Protein AF-A0A9R0Z4H9-F1 (afdb_monomer)

Secondary structure (DSSP, 8-state):
--HHHHHHHHHHHHHHHHHHHHHHHHHTTHHHH-------S--HHHHHHHHHHHHHHHHHHHHHHHHHHHHHHHHHHHHHHHHHHHHHGGGS-------------------------------PPPHHHHHHHHH--

Mean predicted aligned error: 20.42 Å

Structure (mmCIF, N/CA/C/O backbone):
data_AF-A0A9R0Z4H9-F1
#
_entry.id   AF-A0A9R0Z4H9-F1
#
loop_
_atom_site.group_PDB
_atom_site.id
_atom_site.type_symbol
_atom_site.label_atom_id
_atom_site.label_alt_id
_atom_site.label_comp_id
_atom_site.label_asym_id
_atom_site.label_entity_id
_atom_site.label_seq_id
_atom_site.pdbx_PDB_ins_code
_atom_site.Cartn_x
_atom_site.Cartn_y
_atom_site.Cartn_z
_atom_site.occupancy
_atom_site.B_iso_or_equiv
_atom_site.auth_seq_id
_atom_site.auth_comp_id
_atom_site.auth_asym_id
_atom_site.auth_atom_id
_atom_site.pdbx_PDB_model_num
ATOM 1 N N . MET A 1 1 ? -20.653 -23.296 11.056 1.00 64.44 1 MET A N 1
ATOM 2 C CA . MET A 1 1 ? -19.900 -22.713 12.180 1.00 64.44 1 MET A CA 1
ATOM 3 C C . MET A 1 1 ? -19.755 -23.822 13.191 1.00 64.44 1 MET A C 1
ATOM 5 O O . MET A 1 1 ? -20.727 -24.539 13.398 1.00 64.44 1 MET A O 1
ATOM 9 N N . ASP A 1 2 ? -18.557 -24.022 13.721 1.00 94.19 2 ASP A N 1
ATOM 10 C CA . ASP A 1 2 ? -18.289 -25.142 14.624 1.00 94.19 2 ASP A CA 1
ATOM 11 C C . ASP A 1 2 ? -18.544 -24.701 16.070 1.00 94.19 2 ASP A C 1
ATOM 13 O O . ASP A 1 2 ? -18.270 -23.550 16.419 1.00 94.19 2 ASP A O 1
ATOM 17 N N . LEU A 1 3 ? -19.032 -25.599 16.929 1.00 93.50 3 LEU A N 1
ATOM 18 C CA . LEU A 1 3 ? -19.397 -25.285 18.321 1.00 93.50 3 LEU A CA 1
ATOM 19 C C . LEU A 1 3 ? -18.235 -24.642 19.107 1.00 93.50 3 LEU A C 1
ATOM 21 O O . LEU A 1 3 ? -18.426 -23.740 19.921 1.00 93.50 3 LEU A O 1
ATOM 25 N N . ASP A 1 4 ? -17.006 -25.063 18.814 1.00 93.06 4 ASP A N 1
ATOM 26 C CA . ASP A 1 4 ? -15.790 -24.516 19.419 1.00 93.06 4 ASP A CA 1
ATOM 27 C C . ASP A 1 4 ? -15.557 -23.052 19.032 1.00 93.06 4 ASP A C 1
ATOM 29 O O . ASP A 1 4 ? -15.113 -22.240 19.848 1.00 93.06 4 ASP A O 1
ATOM 33 N N . THR A 1 5 ? -15.896 -22.686 17.792 1.00 95.19 5 THR A N 1
ATOM 34 C CA . THR A 1 5 ? -15.794 -21.300 17.319 1.00 95.19 5 THR A CA 1
ATOM 35 C C . THR A 1 5 ? -16.817 -20.403 18.008 1.00 95.19 5 THR A C 1
ATOM 37 O O . THR A 1 5 ? -16.483 -19.280 18.386 1.00 95.19 5 THR A O 1
ATOM 40 N N . GLU A 1 6 ? -18.021 -20.918 18.258 1.00 94.94 6 GLU A N 1
ATOM 41 C CA . GLU A 1 6 ? -19.095 -20.220 18.971 1.00 94.94 6 GLU A CA 1
ATOM 42 C C . GLU A 1 6 ? -18.761 -20.040 20.453 1.00 94.94 6 GLU A C 1
ATOM 44 O O . GLU A 1 6 ? -18.870 -18.931 20.974 1.00 94.94 6 GLU A O 1
ATOM 49 N N . ASN A 1 7 ? -18.257 -21.084 21.114 1.00 95.56 7 ASN A N 1
ATOM 50 C CA . ASN A 1 7 ? -17.825 -21.011 22.511 1.00 95.56 7 ASN A CA 1
ATOM 51 C C . ASN A 1 7 ? -16.660 -20.032 22.702 1.00 95.56 7 ASN A C 1
ATOM 53 O O . ASN A 1 7 ? -16.633 -19.262 23.670 1.00 95.56 7 ASN A O 1
ATOM 57 N N . ARG A 1 8 ? -15.710 -20.004 21.760 1.00 95.31 8 ARG A N 1
ATOM 58 C CA . ARG A 1 8 ? -14.618 -19.023 21.764 1.00 95.31 8 ARG A CA 1
ATOM 59 C C . ARG A 1 8 ? -15.143 -17.598 21.596 1.00 95.31 8 ARG A C 1
ATOM 61 O O . ARG A 1 8 ? -14.677 -16.700 22.297 1.00 95.31 8 ARG A O 1
ATOM 68 N N . LEU A 1 9 ? -16.120 -17.394 20.709 1.00 96.19 9 LEU A N 1
ATOM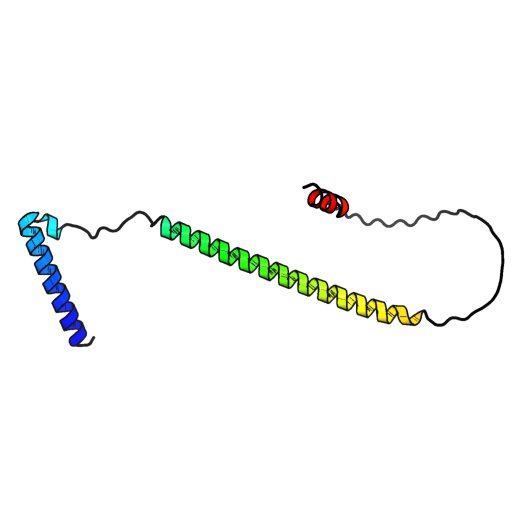 69 C CA . LEU A 1 9 ? -16.771 -16.096 20.528 1.00 96.19 9 LEU A CA 1
ATOM 70 C C . LEU A 1 9 ? -17.517 -15.664 21.795 1.00 96.19 9 LEU A C 1
ATOM 72 O O . LEU A 1 9 ? -17.352 -14.537 22.251 1.00 96.19 9 LEU A O 1
ATOM 76 N N . ALA A 1 10 ? -18.292 -16.571 22.392 1.00 95.69 10 ALA A N 1
ATOM 77 C CA . ALA A 1 10 ? -19.035 -16.320 23.621 1.00 95.69 10 ALA A CA 1
ATOM 78 C C . ALA A 1 10 ? -18.098 -15.923 24.771 1.00 95.69 10 ALA A C 1
ATOM 80 O O . ALA A 1 10 ? -18.384 -14.987 25.516 1.00 95.69 10 ALA A O 1
ATOM 81 N N . SER A 1 11 ? -16.942 -16.583 24.871 1.00 96.38 11 SER A N 1
ATOM 82 C CA . SER A 1 11 ? -15.919 -16.279 25.876 1.00 96.38 11 SER A CA 1
ATOM 83 C C . SER A 1 11 ? -15.342 -14.871 25.695 1.00 96.38 11 SER A C 1
ATOM 85 O O . SER A 1 11 ? -15.271 -14.113 26.660 1.00 96.38 11 SER A O 1
ATOM 87 N N . LEU A 1 12 ? -15.007 -14.493 24.455 1.00 96.31 12 LEU A N 1
ATOM 88 C CA . LEU A 1 12 ? -14.532 -13.146 24.114 1.00 96.31 12 LEU A CA 1
ATOM 89 C C . LEU A 1 12 ? -15.571 -12.063 24.440 1.00 96.31 12 LEU A C 1
ATOM 91 O O . LEU A 1 12 ? -15.226 -11.038 25.024 1.00 96.31 12 LEU A O 1
ATOM 95 N N . LEU A 1 13 ? -16.844 -12.303 24.112 1.00 95.12 13 LEU A N 1
ATOM 96 C CA . LEU A 1 13 ? -17.932 -11.363 24.399 1.00 95.12 13 LEU A CA 1
ATOM 97 C C . LEU A 1 13 ? -18.147 -11.172 25.906 1.00 95.12 13 LEU A C 1
ATOM 99 O O . LEU A 1 13 ? -18.342 -10.047 26.367 1.00 95.12 13 LEU A O 1
ATOM 103 N N . LEU A 1 14 ? -18.087 -12.252 26.692 1.00 96.06 14 LEU A N 1
ATOM 104 C CA . LEU A 1 14 ? -18.203 -12.180 28.152 1.00 96.06 14 LEU A CA 1
ATOM 105 C C . LEU A 1 14 ? -17.031 -11.420 28.786 1.00 96.06 14 LEU A C 1
ATOM 107 O O . LEU A 1 14 ? -17.234 -10.657 29.733 1.00 96.06 14 LEU A O 1
ATOM 111 N N . GLU A 1 15 ? -15.814 -11.612 28.279 1.00 95.12 15 GLU A N 1
ATOM 112 C CA . GLU A 1 15 ? -14.626 -10.888 28.738 1.00 95.12 15 GLU A CA 1
ATOM 113 C C . GLU A 1 15 ? -14.730 -9.384 28.436 1.00 95.12 15 GLU A C 1
ATOM 115 O O . GLU A 1 15 ? -14.504 -8.549 29.318 1.00 95.12 15 GLU A O 1
ATOM 120 N N . GLU A 1 16 ? -15.140 -9.026 27.217 1.00 92.44 16 GLU A N 1
ATOM 121 C CA . GLU A 1 16 ? -15.346 -7.635 26.814 1.00 92.44 16 GLU A CA 1
ATOM 122 C C . GLU A 1 16 ? -16.446 -6.959 27.645 1.00 92.44 16 GLU A C 1
ATOM 124 O O . GLU A 1 16 ? -16.252 -5.847 28.143 1.00 92.44 16 GLU A O 1
ATOM 129 N N . ALA A 1 17 ? -17.567 -7.648 27.873 1.00 93.00 17 ALA A N 1
ATOM 130 C CA . ALA A 1 17 ? -18.661 -7.139 28.694 1.00 93.00 17 ALA A CA 1
ATOM 131 C C . ALA A 1 17 ? -18.209 -6.830 30.131 1.00 93.00 17 ALA A C 1
ATOM 133 O O . ALA A 1 17 ? -18.519 -5.759 30.657 1.00 93.00 17 ALA A O 1
ATOM 134 N N . ARG A 1 18 ? -17.416 -7.715 30.753 1.00 93.50 18 ARG A N 1
ATOM 135 C CA . ARG A 1 18 ? -16.836 -7.461 32.087 1.00 93.50 18 ARG A CA 1
ATOM 136 C C . ARG A 1 18 ? -15.918 -6.244 32.084 1.00 93.50 18 ARG A C 1
ATOM 138 O O . ARG A 1 18 ? -15.952 -5.432 33.006 1.00 93.50 18 ARG A O 1
ATOM 145 N N . ARG A 1 19 ? -15.102 -6.091 31.040 1.00 91.38 19 ARG A N 1
ATOM 146 C CA . ARG A 1 19 ? -14.217 -4.932 30.885 1.00 91.38 19 ARG A CA 1
ATOM 147 C C . ARG A 1 19 ? -15.007 -3.627 30.749 1.00 91.38 19 ARG A C 1
ATOM 149 O O . ARG A 1 19 ? -14.602 -2.620 31.330 1.00 91.38 19 ARG A O 1
ATOM 156 N N . LEU A 1 20 ? -16.122 -3.641 30.019 1.00 89.88 20 LEU A N 1
ATOM 157 C CA . LEU A 1 20 ? -17.021 -2.491 29.894 1.00 89.88 20 LEU A CA 1
ATOM 158 C C . LEU A 1 20 ? -17.700 -2.144 31.221 1.00 89.88 20 LEU A C 1
ATOM 160 O O . LEU A 1 20 ? -17.752 -0.967 31.563 1.00 89.88 20 LEU A O 1
ATOM 164 N N . GLN A 1 21 ? -18.140 -3.141 31.993 1.00 90.31 21 GLN A N 1
ATOM 165 C CA . GLN A 1 21 ? -18.707 -2.929 33.331 1.00 90.31 21 GLN A CA 1
ATOM 166 C C . GLN A 1 21 ? -17.707 -2.242 34.270 1.00 90.31 21 GLN A C 1
ATOM 168 O O . GLN A 1 21 ? -18.027 -1.209 34.847 1.00 90.31 21 GLN A O 1
ATOM 173 N N . LEU A 1 22 ? -16.462 -2.727 34.328 1.00 91.81 22 LEU A N 1
ATOM 174 C CA . LEU A 1 22 ? -15.399 -2.087 35.117 1.00 91.81 22 LEU A CA 1
ATOM 175 C C . LEU A 1 22 ? -15.116 -0.641 34.675 1.00 91.81 22 LEU A C 1
ATOM 177 O O . LEU A 1 22 ? -14.763 0.212 35.490 1.00 91.81 22 LEU A O 1
ATOM 181 N N . GLY A 1 23 ? -15.233 -0.363 33.374 1.00 88.69 23 GLY A N 1
ATOM 182 C CA . GLY A 1 23 ? -15.143 0.994 32.839 1.00 88.69 23 GLY A CA 1
ATOM 183 C C . GLY A 1 23 ? -16.329 1.860 33.260 1.00 88.69 23 GLY A C 1
ATOM 184 O O . GLY A 1 23 ? -16.139 3.017 33.627 1.00 88.69 23 GLY A O 1
ATOM 185 N N . ALA A 1 24 ? -17.536 1.296 33.259 1.00 90.94 24 ALA A N 1
ATOM 186 C CA . ALA A 1 24 ? -18.761 1.981 33.644 1.00 90.94 24 ALA A CA 1
ATOM 187 C C . ALA A 1 24 ? -18.800 2.329 35.135 1.00 90.94 24 ALA A C 1
ATOM 189 O O . ALA A 1 24 ? -19.275 3.404 35.487 1.00 90.94 24 ALA A O 1
ATOM 190 N N . ASP A 1 25 ? -18.228 1.495 36.002 1.00 90.56 25 ASP A N 1
ATOM 191 C CA . ASP A 1 25 ? -18.109 1.807 37.431 1.00 90.56 25 ASP A CA 1
ATOM 192 C C . ASP A 1 25 ? -17.234 3.049 37.684 1.00 90.56 25 ASP A C 1
ATOM 194 O O . ASP A 1 25 ? -17.401 3.746 38.683 1.00 90.56 25 ASP A O 1
ATOM 198 N N . ARG A 1 26 ? -16.302 3.350 36.767 1.00 90.75 26 ARG A N 1
ATOM 199 C CA . ARG A 1 26 ? -15.388 4.503 36.857 1.00 90.75 26 ARG A CA 1
ATOM 200 C C . ARG A 1 26 ? -15.888 5.737 36.110 1.00 90.75 26 ARG A C 1
ATOM 202 O O . ARG A 1 26 ? -15.776 6.846 36.616 1.00 90.75 26 ARG A O 1
ATOM 209 N N . GLU A 1 27 ? -16.372 5.554 34.886 1.00 88.69 27 GLU A N 1
ATOM 210 C CA . GLU A 1 27 ? -16.689 6.629 33.932 1.00 88.69 27 GLU A CA 1
ATOM 211 C C . GLU A 1 27 ? -18.200 6.755 33.655 1.00 88.69 27 GLU A C 1
ATOM 213 O O . GLU A 1 27 ? -18.635 7.611 32.879 1.00 88.69 27 GLU A O 1
ATOM 218 N N . GLY A 1 28 ? -19.017 5.901 34.273 1.00 88.00 28 GLY A N 1
ATOM 219 C CA . GLY A 1 28 ? -20.461 5.856 34.088 1.00 88.00 28 GLY A CA 1
ATOM 220 C C . GLY A 1 28 ? -20.872 5.395 32.690 1.00 88.00 28 GLY A C 1
ATOM 221 O O . GLY A 1 28 ? -20.196 4.619 32.012 1.00 88.00 28 GLY A O 1
ATOM 222 N N . VAL A 1 29 ? -22.005 5.919 32.222 1.00 87.19 29 VAL A N 1
ATOM 223 C CA . VAL A 1 29 ? -22.625 5.554 30.935 1.00 87.19 29 VAL A CA 1
ATOM 224 C C . VAL A 1 29 ? -21.697 5.812 29.733 1.00 87.19 29 VAL A C 1
ATOM 226 O O . VAL A 1 29 ? -21.829 5.164 28.693 1.00 87.19 29 VAL A O 1
ATOM 229 N N . HIS A 1 30 ? -20.701 6.695 29.874 1.00 83.31 30 HIS A N 1
ATOM 230 C CA . HIS A 1 30 ? -19.721 6.979 28.824 1.00 83.31 30 HIS A CA 1
ATOM 231 C C . HIS A 1 30 ? -18.904 5.754 28.391 1.00 83.31 30 HIS A C 1
ATOM 233 O O . HIS A 1 30 ? -18.483 5.708 27.233 1.00 83.31 30 HIS A O 1
ATOM 239 N N . ALA A 1 31 ? -18.735 4.748 29.256 1.00 87.25 31 ALA A N 1
ATOM 240 C CA . ALA A 1 31 ? -18.047 3.507 28.905 1.00 87.25 31 ALA A CA 1
ATOM 241 C C . ALA A 1 31 ? -18.750 2.744 27.766 1.00 87.25 31 ALA A C 1
ATOM 243 O O . ALA A 1 31 ? -18.079 2.202 26.892 1.00 87.25 31 ALA A O 1
ATOM 244 N N . TYR A 1 32 ? -20.087 2.773 27.725 1.00 84.94 32 TYR A N 1
ATOM 245 C CA . TYR A 1 32 ? -20.894 2.105 26.694 1.00 84.94 32 TYR A CA 1
ATOM 246 C C . TYR A 1 32 ? -21.098 2.960 25.436 1.00 84.94 32 TYR A C 1
ATOM 248 O O . TYR A 1 32 ? -21.345 2.432 24.356 1.00 84.94 32 TYR A O 1
ATOM 256 N N . LEU A 1 33 ? -21.005 4.289 25.565 1.00 86.88 33 LEU A N 1
ATOM 257 C CA . LEU A 1 33 ? -21.222 5.239 24.465 1.00 86.88 33 LEU A CA 1
ATOM 258 C C . LEU A 1 33 ? -19.945 5.577 23.680 1.00 86.88 33 LEU A C 1
ATOM 260 O O . LEU A 1 33 ? -20.020 6.258 22.651 1.00 86.88 33 LEU A O 1
ATOM 264 N N . ARG A 1 34 ? -18.766 5.136 24.139 1.00 82.25 34 ARG A N 1
ATOM 265 C CA . ARG A 1 34 ? -17.512 5.328 23.401 1.00 82.25 34 ARG A CA 1
ATOM 266 C C . ARG A 1 34 ? -17.573 4.569 22.079 1.00 82.25 34 ARG A C 1
ATOM 268 O O . ARG A 1 34 ? -17.467 3.348 22.032 1.00 82.25 34 ARG A O 1
ATOM 275 N N . LYS A 1 35 ? -17.688 5.313 20.979 1.00 78.62 35 LYS A N 1
ATOM 276 C CA . LYS A 1 35 ? -17.484 4.756 19.640 1.00 78.62 35 LYS A CA 1
ATOM 277 C C . LYS A 1 35 ? -16.035 4.264 19.512 1.00 78.62 35 LYS A C 1
ATOM 279 O O . LYS A 1 35 ? -15.137 4.915 20.059 1.00 78.62 35 LYS A O 1
ATOM 284 N N . PRO A 1 36 ? -15.784 3.165 18.774 1.00 79.62 36 PRO A N 1
ATOM 285 C CA . PRO A 1 36 ? -14.431 2.757 18.424 1.00 79.62 36 PRO A CA 1
ATOM 286 C C . PRO A 1 36 ? -13.677 3.952 17.842 1.00 79.62 36 PRO A C 1
ATOM 288 O O . PRO A 1 36 ? -14.234 4.694 17.030 1.00 79.62 36 PRO A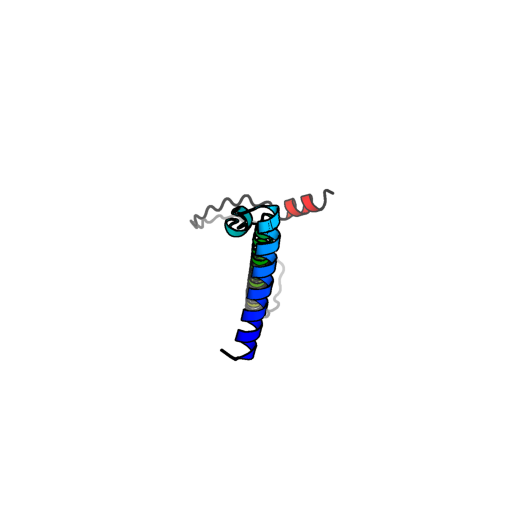 O 1
ATOM 291 N N . ASN A 1 37 ? -12.430 4.166 18.265 1.00 76.25 37 ASN A N 1
ATOM 292 C CA . ASN A 1 37 ? -11.622 5.272 17.757 1.00 76.25 37 ASN A CA 1
ATOM 293 C C . ASN A 1 37 ? -11.199 4.976 16.311 1.00 76.25 37 ASN A C 1
ATOM 295 O O . ASN A 1 37 ? -10.101 4.484 16.043 1.00 76.25 37 ASN A O 1
ATOM 299 N N . VAL A 1 38 ? -12.103 5.241 15.372 1.00 74.94 38 VAL A N 1
ATOM 300 C CA . VAL A 1 38 ? -11.827 5.167 13.945 1.00 74.94 38 VAL A CA 1
ATOM 301 C C . VAL A 1 38 ? -11.004 6.402 13.604 1.00 74.94 38 VAL A C 1
ATOM 303 O O . VAL A 1 38 ? -11.516 7.518 13.541 1.00 74.94 38 VAL A O 1
ATOM 306 N N . ARG A 1 39 ? -9.691 6.228 13.416 1.00 75.38 39 ARG A N 1
ATOM 307 C CA . ARG A 1 39 ? -8.827 7.321 12.954 1.00 75.38 39 ARG A CA 1
ATOM 308 C C . ARG A 1 39 ? -9.287 7.735 11.555 1.00 75.38 39 ARG A C 1
ATOM 310 O O . ARG A 1 39 ? -8.955 7.084 10.574 1.00 75.38 39 ARG A O 1
ATOM 317 N N . HIS A 1 40 ? -10.019 8.841 11.470 1.00 72.00 40 HIS A N 1
ATOM 318 C CA . HIS A 1 40 ? -10.514 9.397 10.207 1.00 72.00 40 HIS A CA 1
ATOM 319 C C . HIS A 1 40 ? -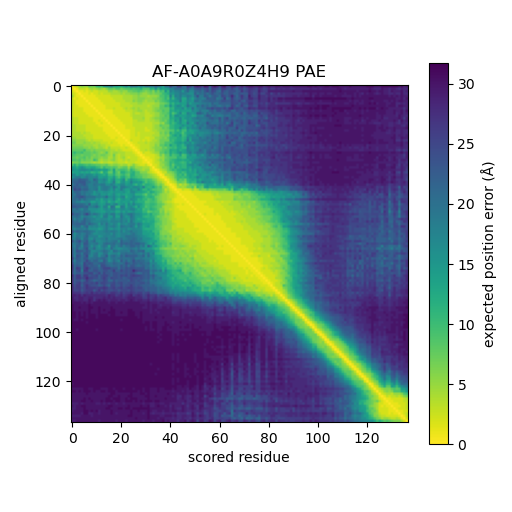9.404 9.960 9.306 1.00 72.00 40 HIS A C 1
ATOM 321 O O . HIS A 1 40 ? -9.633 10.207 8.125 1.00 72.00 40 HIS A O 1
ATOM 327 N N . ARG A 1 41 ? -8.193 10.165 9.842 1.00 81.50 41 ARG A N 1
ATOM 328 C CA . ARG A 1 41 ? -7.037 10.611 9.063 1.00 81.50 41 ARG A CA 1
ATOM 329 C C . ARG A 1 41 ? -6.244 9.399 8.560 1.00 81.50 41 ARG A C 1
ATOM 331 O O . ARG A 1 41 ? -5.764 8.623 9.393 1.00 81.50 41 ARG A O 1
ATOM 338 N N . PRO A 1 42 ? -6.027 9.272 7.240 1.00 81.38 42 PRO A N 1
ATOM 339 C CA . PRO A 1 42 ? -5.148 8.255 6.681 1.00 81.38 42 PRO A CA 1
ATOM 340 C C . PRO A 1 42 ? -3.758 8.287 7.324 1.00 81.38 42 PRO A C 1
ATOM 342 O O . PRO A 1 42 ? -3.201 9.353 7.605 1.00 81.38 42 PRO A O 1
ATOM 345 N N . ASN A 1 43 ? -3.182 7.109 7.559 1.00 88.06 43 ASN A N 1
ATOM 346 C CA . ASN A 1 43 ? -1.855 6.994 8.149 1.00 88.06 43 ASN A CA 1
ATOM 347 C C . ASN A 1 43 ? -0.801 7.522 7.164 1.00 88.06 43 ASN A C 1
ATOM 349 O O . ASN A 1 43 ? -0.529 6.888 6.146 1.00 88.06 43 ASN A O 1
ATOM 353 N N . SER A 1 44 ? -0.175 8.657 7.484 1.00 90.88 44 SER A N 1
ATOM 354 C CA . SER A 1 44 ? 0.833 9.282 6.620 1.00 90.88 44 SER A CA 1
ATOM 355 C C . SER A 1 44 ? 2.005 8.352 6.310 1.00 90.88 44 SER A C 1
ATOM 357 O O . SER A 1 44 ? 2.500 8.363 5.190 1.00 90.88 44 SER A O 1
ATOM 359 N N . ARG A 1 45 ? 2.414 7.483 7.248 1.00 92.88 45 ARG A N 1
ATOM 360 C CA . ARG A 1 45 ? 3.473 6.492 6.994 1.00 92.88 45 ARG A CA 1
ATOM 361 C C . ARG A 1 45 ? 3.051 5.464 5.952 1.00 92.88 45 ARG A C 1
ATOM 363 O O . ARG A 1 45 ? 3.863 5.109 5.106 1.00 92.88 45 ARG A O 1
ATOM 370 N N . PHE A 1 46 ? 1.802 5.004 6.028 1.00 92.00 46 PHE A N 1
ATOM 371 C CA . PHE A 1 46 ? 1.247 4.068 5.055 1.00 92.00 46 PHE A CA 1
ATOM 372 C C . PHE A 1 46 ? 1.204 4.714 3.672 1.00 92.00 46 PHE A C 1
ATOM 374 O O . PHE A 1 46 ? 1.761 4.160 2.737 1.00 92.00 46 PHE A O 1
ATOM 381 N N . LEU A 1 47 ? 0.650 5.927 3.565 1.00 93.75 47 LEU A N 1
ATOM 382 C CA . LEU A 1 47 ? 0.591 6.656 2.296 1.00 93.75 47 LEU A CA 1
ATOM 383 C C . LEU A 1 47 ? 1.981 6.847 1.678 1.00 93.75 47 LEU A C 1
ATOM 385 O O . LEU A 1 47 ? 2.181 6.529 0.510 1.00 93.75 47 LEU A O 1
ATOM 389 N N . THR A 1 48 ? 2.960 7.297 2.467 1.00 96.31 48 THR A N 1
ATOM 390 C CA . THR A 1 48 ? 4.340 7.462 1.994 1.00 96.31 48 THR A CA 1
ATOM 391 C C . THR A 1 48 ? 4.953 6.139 1.536 1.00 96.31 48 THR A C 1
ATOM 393 O O . THR A 1 48 ? 5.644 6.112 0.521 1.00 96.31 48 THR A O 1
ATOM 396 N N . ALA A 1 49 ? 4.718 5.041 2.260 1.00 97.00 49 ALA A N 1
ATOM 397 C CA . ALA A 1 49 ? 5.219 3.724 1.874 1.00 97.00 49 ALA A CA 1
ATOM 398 C C . ALA A 1 49 ? 4.599 3.249 0.552 1.00 97.00 49 ALA A C 1
ATOM 400 O O . ALA A 1 49 ? 5.329 2.803 -0.330 1.00 97.00 49 ALA A O 1
ATOM 401 N N . THR A 1 50 ? 3.286 3.419 0.384 1.00 95.75 50 THR A N 1
ATOM 402 C CA . THR A 1 50 ? 2.573 3.058 -0.847 1.00 95.75 50 THR A CA 1
ATOM 403 C C . THR A 1 50 ? 3.085 3.856 -2.041 1.00 95.75 50 THR A C 1
ATOM 405 O O . THR A 1 50 ? 3.422 3.271 -3.067 1.00 95.75 50 THR A O 1
ATOM 408 N N . VAL A 1 51 ? 3.226 5.179 -1.898 1.00 97.19 51 VAL A N 1
ATOM 409 C CA . VAL A 1 51 ? 3.764 6.039 -2.966 1.00 97.19 51 VAL A CA 1
ATOM 410 C C . VAL A 1 51 ? 5.184 5.615 -3.345 1.00 97.19 51 VAL A C 1
ATOM 412 O O . VAL A 1 51 ? 5.487 5.472 -4.527 1.00 97.19 51 VAL A O 1
ATOM 415 N N . ARG A 1 52 ? 6.045 5.344 -2.357 1.00 97.62 52 ARG A N 1
ATOM 416 C CA . ARG A 1 52 ? 7.410 4.856 -2.612 1.00 97.62 52 ARG A CA 1
ATOM 417 C C . ARG A 1 52 ? 7.425 3.507 -3.330 1.00 97.62 52 ARG A C 1
ATOM 419 O O . ARG A 1 52 ? 8.251 3.326 -4.219 1.00 97.62 52 ARG A O 1
ATOM 426 N N . GLY A 1 53 ? 6.533 2.587 -2.966 1.00 98.00 53 GLY A N 1
ATOM 427 C CA . GLY A 1 53 ? 6.423 1.274 -3.605 1.00 98.00 53 GLY A CA 1
ATOM 428 C C . GLY A 1 53 ? 6.052 1.382 -5.083 1.00 98.00 53 GLY A C 1
ATOM 429 O O . GLY A 1 53 ? 6.726 0.799 -5.927 1.00 98.00 53 GLY A O 1
ATOM 430 N N . VAL A 1 54 ? 5.054 2.208 -5.408 1.00 98.25 54 VAL A N 1
ATOM 431 C CA . VAL A 1 54 ? 4.663 2.471 -6.803 1.00 98.25 54 VAL A CA 1
ATOM 432 C C . VAL A 1 54 ? 5.820 3.095 -7.589 1.00 98.25 54 VAL A C 1
ATOM 434 O O . VAL A 1 54 ? 6.147 2.633 -8.674 1.00 98.25 54 VAL A O 1
ATOM 437 N N . GLN A 1 55 ? 6.510 4.086 -7.021 1.00 98.12 55 GLN A N 1
ATOM 438 C CA . GLN A 1 55 ? 7.671 4.707 -7.672 1.00 98.12 55 GLN A CA 1
ATOM 439 C C . GLN A 1 55 ? 8.831 3.729 -7.903 1.00 98.12 55 GLN A C 1
ATOM 441 O O . GLN A 1 55 ? 9.587 3.877 -8.858 1.00 98.12 55 GLN A O 1
ATOM 446 N N . GLN A 1 56 ? 9.042 2.761 -7.010 1.00 98.00 56 GLN A N 1
ATOM 447 C CA . GLN A 1 56 ? 10.047 1.718 -7.218 1.00 98.00 56 GLN A CA 1
ATOM 448 C C . GLN A 1 56 ? 9.633 0.770 -8.342 1.00 98.00 56 GLN A C 1
ATOM 450 O O . GLN A 1 56 ? 10.443 0.524 -9.229 1.00 98.00 56 GLN A O 1
ATOM 455 N N . ALA A 1 57 ? 8.382 0.303 -8.339 1.00 97.62 57 ALA A N 1
ATOM 456 C CA . ALA A 1 57 ? 7.860 -0.576 -9.381 1.00 97.62 57 ALA A CA 1
ATOM 457 C C . ALA A 1 57 ? 7.934 0.077 -10.770 1.00 97.62 57 ALA A C 1
ATOM 459 O O . ALA A 1 57 ? 8.432 -0.543 -11.703 1.00 97.62 57 ALA A O 1
ATOM 460 N N . ASN A 1 58 ? 7.534 1.346 -10.883 1.00 98.00 58 ASN A N 1
ATOM 461 C CA . ASN A 1 58 ? 7.604 2.085 -12.145 1.00 98.00 58 ASN A CA 1
ATOM 462 C C . ASN A 1 58 ? 9.042 2.192 -12.662 1.00 98.00 58 ASN A C 1
ATOM 464 O O . ASN A 1 58 ? 9.293 1.882 -13.819 1.00 98.00 58 ASN A O 1
ATOM 468 N N . ARG A 1 59 ? 10.003 2.534 -11.793 1.00 97.75 59 ARG A N 1
ATOM 469 C CA . ARG A 1 59 ? 11.420 2.608 -12.185 1.00 97.75 59 ARG A CA 1
ATOM 470 C C . ARG A 1 59 ? 11.971 1.274 -12.679 1.00 97.75 59 ARG A C 1
ATOM 472 O O . ARG A 1 59 ? 12.782 1.263 -13.593 1.00 97.75 59 ARG A O 1
ATOM 479 N N . VAL A 1 60 ? 11.559 0.157 -12.076 1.00 97.88 60 VAL A N 1
ATOM 480 C CA . VAL A 1 60 ? 11.973 -1.174 -12.550 1.00 97.88 60 VAL A CA 1
ATOM 481 C C . VAL A 1 60 ? 11.436 -1.429 -13.957 1.00 97.88 60 VAL A C 1
ATOM 483 O O . VAL A 1 60 ? 12.195 -1.846 -14.822 1.00 97.88 60 VAL A O 1
ATOM 486 N N . VAL A 1 61 ? 10.163 -1.110 -14.204 1.00 97.50 61 VAL A N 1
ATOM 487 C CA . VAL A 1 61 ? 9.548 -1.261 -15.531 1.00 97.50 61 VAL A CA 1
ATOM 488 C C . VAL A 1 61 ? 10.249 -0.389 -16.576 1.00 97.50 61 VAL A C 1
ATOM 490 O O . VAL A 1 61 ? 10.593 -0.893 -17.639 1.00 97.50 61 VAL A O 1
ATOM 493 N N . GLU A 1 62 ? 10.528 0.878 -16.264 1.00 97.50 62 GLU A N 1
ATOM 494 C CA . GLU A 1 62 ? 11.259 1.790 -17.157 1.00 97.50 62 GLU A CA 1
ATOM 495 C C . GLU A 1 62 ? 12.644 1.233 -17.530 1.00 97.50 62 GLU A C 1
ATOM 497 O O . GLU A 1 62 ? 13.048 1.258 -18.692 1.00 97.50 62 GLU A O 1
ATOM 502 N N . VAL A 1 63 ? 13.374 0.687 -16.552 1.00 97.12 63 VAL A N 1
ATOM 503 C CA . VAL A 1 63 ? 14.687 0.070 -16.785 1.00 97.12 63 VAL A CA 1
ATOM 504 C C . VAL A 1 63 ? 14.571 -1.180 -17.656 1.00 97.12 63 VAL A C 1
ATOM 506 O O . VAL A 1 63 ? 15.355 -1.341 -18.590 1.00 97.12 63 VAL A O 1
ATOM 509 N N . ASP A 1 64 ? 13.591 -2.043 -17.399 1.00 97.50 64 ASP A N 1
ATOM 510 C CA . ASP A 1 64 ? 13.359 -3.246 -18.203 1.00 97.50 64 ASP A CA 1
ATOM 511 C C . ASP A 1 64 ? 13.005 -2.900 -19.658 1.00 97.50 64 ASP A C 1
ATOM 513 O O . ASP A 1 64 ? 13.471 -3.555 -20.593 1.00 97.50 64 ASP A O 1
ATOM 517 N N . GLU A 1 65 ? 12.202 -1.856 -19.871 1.00 97.69 65 GLU A N 1
ATOM 518 C CA . GLU A 1 65 ? 11.885 -1.341 -21.204 1.00 97.69 65 GLU A CA 1
ATOM 519 C C . GLU A 1 65 ? 13.137 -0.822 -21.923 1.00 97.69 65 GLU A C 1
ATOM 521 O O . GLU A 1 65 ? 13.349 -1.167 -23.089 1.00 97.69 65 GLU A O 1
ATOM 526 N N . MET A 1 66 ? 14.005 -0.078 -21.226 1.00 97.44 66 MET A N 1
ATOM 527 C CA . MET A 1 66 ? 15.285 0.388 -21.774 1.00 97.44 66 MET A CA 1
ATOM 528 C C . MET A 1 66 ? 16.202 -0.774 -22.175 1.00 97.44 66 MET A C 1
ATOM 530 O O . MET A 1 66 ? 16.774 -0.760 -23.268 1.00 97.44 66 MET A O 1
ATOM 534 N N . TRP A 1 67 ? 16.309 -1.813 -21.343 1.00 96.88 67 TRP A N 1
ATOM 535 C CA . TRP A 1 67 ? 17.098 -3.001 -21.678 1.00 96.88 67 TRP A CA 1
ATOM 536 C C . TRP A 1 67 ? 16.549 -3.736 -22.901 1.00 96.88 67 TRP A C 1
ATOM 538 O O . TRP A 1 67 ? 17.312 -4.053 -23.814 1.00 96.88 67 TRP A O 1
ATOM 548 N N . ARG A 1 68 ? 15.229 -3.936 -22.983 1.00 97.38 68 ARG A N 1
ATOM 549 C CA . ARG A 1 68 ? 14.599 -4.565 -24.157 1.00 97.38 68 ARG A CA 1
ATOM 550 C C . ARG A 1 68 ? 14.792 -3.748 -25.431 1.00 97.38 68 ARG A C 1
ATOM 552 O O . ARG A 1 68 ? 15.010 -4.320 -26.500 1.00 97.38 68 ARG A O 1
ATOM 559 N N . ALA A 1 69 ? 14.706 -2.421 -25.339 1.00 96.25 69 ALA A N 1
ATOM 560 C CA . ALA A 1 69 ? 14.967 -1.539 -26.472 1.00 96.25 69 ALA A CA 1
ATOM 561 C C . ALA A 1 69 ? 16.413 -1.697 -26.967 1.00 96.25 69 ALA A C 1
ATOM 563 O O . ALA A 1 69 ? 16.634 -1.877 -28.167 1.00 96.25 69 ALA A O 1
ATOM 564 N N . ARG A 1 70 ? 17.382 -1.731 -26.041 1.00 96.00 70 ARG A N 1
ATOM 565 C CA . ARG A 1 70 ? 18.802 -1.903 -26.363 1.00 96.00 70 ARG A CA 1
ATOM 566 C C . ARG A 1 70 ? 19.115 -3.262 -26.987 1.00 96.00 70 ARG A C 1
ATOM 568 O O . ARG A 1 70 ? 19.865 -3.333 -27.958 1.00 96.00 70 ARG A O 1
ATOM 575 N N . GLU A 1 71 ? 18.535 -4.340 -26.468 1.00 95.31 71 GLU A N 1
ATOM 576 C CA . GLU A 1 71 ? 18.692 -5.680 -27.048 1.00 95.31 71 GLU A CA 1
ATOM 577 C C . GLU A 1 71 ? 18.186 -5.733 -28.494 1.00 95.31 71 GLU A C 1
ATOM 579 O O . GLU A 1 71 ? 18.856 -6.276 -29.377 1.00 95.31 71 GLU A O 1
ATOM 584 N N . LYS A 1 72 ? 17.030 -5.115 -28.759 1.00 96.19 72 LYS A N 1
ATOM 585 C CA . LYS A 1 72 ? 16.442 -5.048 -30.101 1.00 96.19 72 LYS A CA 1
ATOM 586 C C . LYS A 1 72 ? 17.299 -4.233 -31.073 1.00 96.19 72 LYS A C 1
ATOM 588 O O . LYS A 1 72 ? 17.435 -4.614 -3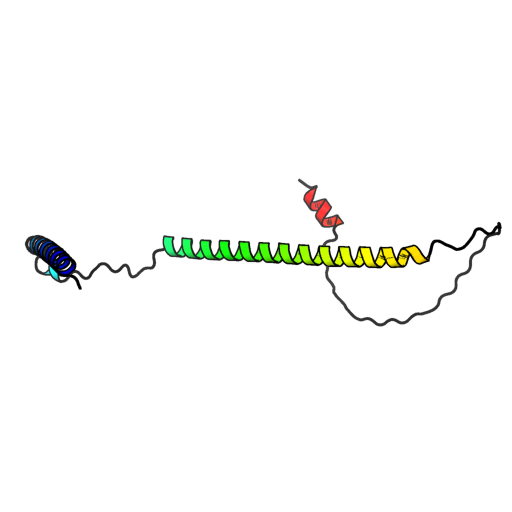2.236 1.00 96.19 72 LYS A O 1
ATOM 593 N N . GLU A 1 73 ? 17.882 -3.130 -30.614 1.00 92.00 73 GLU A N 1
ATOM 594 C CA . GLU A 1 73 ? 18.807 -2.309 -31.403 1.00 92.00 73 GLU A CA 1
ATOM 595 C C . GLU A 1 73 ? 20.057 -3.107 -31.808 1.00 92.00 73 GLU A C 1
ATOM 597 O O . GLU A 1 73 ? 20.383 -3.187 -32.995 1.00 92.00 73 GLU A O 1
ATOM 602 N N . LEU A 1 74 ? 20.692 -3.789 -30.848 1.00 93.44 74 LEU A N 1
ATOM 603 C CA . LEU A 1 74 ? 21.846 -4.659 -31.101 1.00 93.44 74 LEU A CA 1
ATOM 604 C C . LEU A 1 74 ? 21.503 -5.807 -32.062 1.00 93.44 74 LEU A C 1
ATOM 606 O O . LEU A 1 74 ? 22.313 -6.180 -32.916 1.00 93.44 74 LEU A O 1
ATOM 610 N N . GLU A 1 75 ? 20.293 -6.366 -31.971 1.00 92.88 75 GLU A N 1
ATOM 611 C CA . GLU A 1 75 ? 19.831 -7.387 -32.911 1.00 92.88 75 GLU A CA 1
ATOM 612 C C . GLU A 1 75 ? 19.767 -6.835 -34.347 1.00 92.88 75 GLU A C 1
ATOM 614 O O . GLU A 1 75 ? 20.259 -7.481 -35.279 1.00 92.88 75 GLU A O 1
ATOM 619 N N . LEU A 1 76 ? 19.210 -5.635 -34.541 1.00 92.19 76 LEU A N 1
ATOM 620 C CA . LEU A 1 76 ? 19.150 -4.974 -35.848 1.00 92.19 76 LEU A CA 1
ATOM 621 C C . LEU A 1 76 ? 20.543 -4.637 -36.388 1.00 92.19 76 LEU A C 1
ATOM 623 O O . LEU A 1 76 ? 20.818 -4.913 -37.559 1.00 92.19 76 LEU A O 1
ATOM 627 N N . GLU A 1 77 ? 21.436 -4.118 -35.546 1.00 90.31 77 GLU A N 1
ATOM 628 C CA . GLU A 1 77 ? 22.827 -3.844 -35.909 1.00 90.31 77 GLU A CA 1
ATOM 629 C C . GLU A 1 77 ? 23.540 -5.130 -36.358 1.00 90.31 77 GLU A C 1
ATOM 631 O O . GLU A 1 77 ? 24.187 -5.170 -37.410 1.00 90.31 77 GLU A O 1
ATOM 636 N N . SER A 1 78 ? 23.351 -6.231 -35.622 1.00 90.38 78 SER A N 1
ATOM 637 C CA . SER A 1 78 ? 23.935 -7.529 -35.968 1.00 90.38 78 SER A CA 1
ATOM 638 C C . SER A 1 78 ? 23.413 -8.062 -37.309 1.00 90.38 78 SER A C 1
ATOM 640 O O . SER A 1 78 ? 24.197 -8.553 -38.130 1.00 90.38 78 SER A O 1
ATOM 642 N N . LYS A 1 79 ? 22.107 -7.917 -37.582 1.00 90.06 79 LYS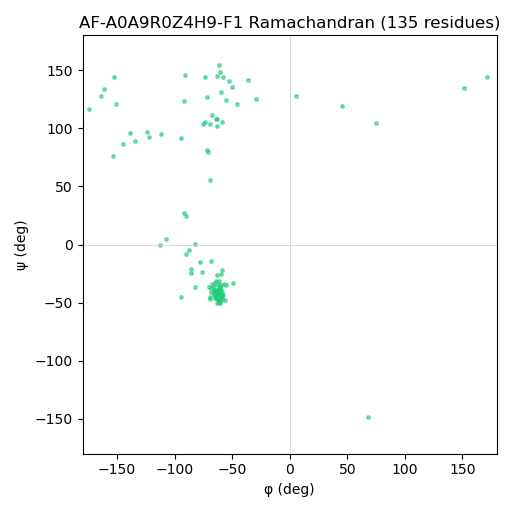 A N 1
ATOM 643 C CA . LYS A 1 79 ? 21.481 -8.285 -38.862 1.00 90.06 79 LYS A CA 1
ATOM 644 C C . LYS A 1 79 ? 22.019 -7.425 -40.005 1.00 90.06 79 LYS A C 1
ATOM 646 O O . LYS A 1 79 ? 22.337 -7.958 -41.069 1.00 90.06 79 LYS A O 1
ATOM 651 N N . LEU A 1 80 ? 22.179 -6.119 -39.787 1.00 86.31 80 LEU A N 1
ATOM 652 C CA . LEU A 1 80 ? 22.751 -5.200 -40.770 1.00 86.31 80 LEU A CA 1
ATOM 653 C C . LEU A 1 80 ? 24.210 -5.555 -41.084 1.00 86.31 80 LEU A C 1
ATOM 655 O O . LEU A 1 80 ? 24.590 -5.620 -42.254 1.00 86.31 80 LEU A O 1
ATOM 659 N N . LYS A 1 81 ? 25.011 -5.860 -40.058 1.00 87.31 81 LYS A N 1
ATOM 660 C CA . LYS A 1 81 ? 26.409 -6.287 -40.205 1.00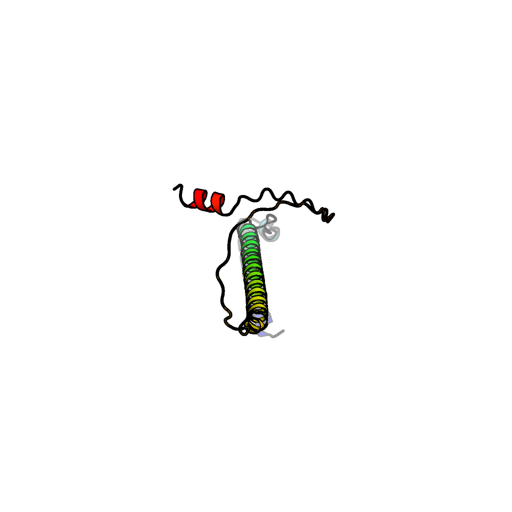 87.31 81 LYS A CA 1
ATOM 661 C C . LYS A 1 81 ? 26.529 -7.595 -40.989 1.00 87.31 81 LYS A C 1
ATOM 663 O O . LYS A 1 81 ? 27.396 -7.696 -41.857 1.00 87.31 81 LYS A O 1
ATOM 668 N N . ARG A 1 82 ? 25.641 -8.571 -40.745 1.00 80.62 82 ARG A N 1
ATOM 669 C CA . ARG A 1 82 ? 25.555 -9.813 -41.542 1.00 80.62 82 ARG A CA 1
ATOM 670 C C . ARG A 1 82 ? 25.233 -9.515 -43.010 1.00 80.62 82 ARG A C 1
ATOM 672 O O . ARG A 1 82 ? 25.991 -9.925 -43.884 1.00 80.62 82 ARG A O 1
ATOM 679 N N . ARG A 1 83 ? 24.201 -8.704 -43.277 1.00 78.00 83 ARG A N 1
ATOM 680 C CA . ARG A 1 83 ? 23.813 -8.299 -44.642 1.00 78.00 83 ARG A CA 1
ATOM 681 C C . ARG A 1 83 ? 24.928 -7.549 -45.382 1.00 78.00 83 ARG A C 1
ATOM 683 O O . ARG A 1 83 ? 25.112 -7.745 -46.581 1.00 78.00 83 ARG A O 1
ATOM 690 N N . ASN A 1 84 ? 25.669 -6.683 -44.690 1.00 73.00 84 ASN A N 1
ATOM 691 C CA . ASN A 1 84 ? 26.794 -5.951 -45.277 1.00 73.00 84 ASN A CA 1
ATOM 692 C C . ASN A 1 84 ? 27.984 -6.871 -45.588 1.00 73.00 84 ASN A C 1
ATOM 694 O O . ASN A 1 84 ? 28.621 -6.694 -46.624 1.00 73.00 84 ASN A O 1
ATOM 698 N N . LYS A 1 85 ? 28.254 -7.882 -44.750 1.00 76.25 85 LYS A N 1
ATOM 699 C CA . LYS A 1 85 ? 29.304 -8.878 -45.012 1.00 76.25 85 LYS A CA 1
ATOM 700 C C . LYS A 1 85 ? 28.989 -9.744 -46.235 1.00 76.25 85 LYS A C 1
ATOM 702 O O . LYS A 1 85 ? 29.867 -9.943 -47.065 1.00 76.25 85 LYS A O 1
ATOM 707 N N . GLU A 1 86 ? 27.740 -10.175 -46.392 1.00 62.22 86 GLU A N 1
ATOM 708 C CA . GLU A 1 86 ? 27.296 -10.956 -47.559 1.00 62.22 86 GLU A CA 1
ATOM 709 C C . GLU A 1 86 ? 27.394 -10.170 -48.880 1.00 62.22 86 GLU A C 1
ATOM 711 O O . GLU A 1 86 ? 27.676 -10.748 -49.924 1.00 62.22 86 GLU A O 1
ATOM 716 N N . ARG A 1 87 ? 27.213 -8.842 -48.851 1.00 60.00 87 ARG A N 1
ATOM 717 C CA . ARG A 1 87 ? 27.338 -7.974 -50.041 1.00 60.00 87 ARG A CA 1
ATOM 718 C C . ARG A 1 87 ? 28.770 -7.511 -50.329 1.00 60.00 87 ARG A C 1
ATOM 720 O O . ARG A 1 87 ? 29.059 -7.111 -51.455 1.00 60.00 87 ARG A O 1
ATOM 727 N N . GLY A 1 88 ? 29.652 -7.529 -49.330 1.00 58.41 88 GLY A N 1
ATOM 728 C CA . GLY A 1 88 ? 31.058 -7.135 -49.466 1.00 58.41 88 GLY A CA 1
ATOM 729 C C . GLY A 1 88 ? 31.932 -8.187 -50.154 1.00 58.41 88 GLY A C 1
ATOM 730 O O . GLY A 1 88 ? 32.941 -7.831 -50.756 1.00 58.41 88 GLY A O 1
ATOM 731 N N . ASP A 1 89 ? 31.522 -9.456 -50.125 1.00 55.94 89 ASP A N 1
ATOM 732 C CA . ASP A 1 89 ? 32.299 -10.575 -50.678 1.00 55.94 89 ASP A CA 1
ATOM 733 C C . ASP A 1 89 ? 32.210 -10.672 -52.215 1.00 55.94 89 ASP A C 1
ATOM 735 O O . ASP A 1 89 ? 33.037 -11.288 -52.877 1.00 55.94 89 ASP A O 1
ATOM 739 N N . SER A 1 90 ? 31.248 -9.983 -52.840 1.00 55.56 90 SER A N 1
ATOM 740 C CA . SER A 1 90 ? 31.083 -9.987 -54.303 1.00 55.56 90 SER A CA 1
ATOM 741 C C . SER A 1 90 ? 32.005 -9.008 -55.049 1.00 55.56 90 SER A C 1
ATOM 743 O O . SER A 1 90 ? 31.912 -8.895 -56.270 1.00 55.56 90 SER A O 1
ATOM 745 N N . ARG A 1 91 ? 32.871 -8.257 -54.348 1.00 57.94 91 ARG A N 1
ATOM 746 C CA . ARG A 1 91 ? 33.805 -7.281 -54.960 1.00 57.94 91 ARG A CA 1
ATOM 747 C C . ARG A 1 91 ? 35.268 -7.7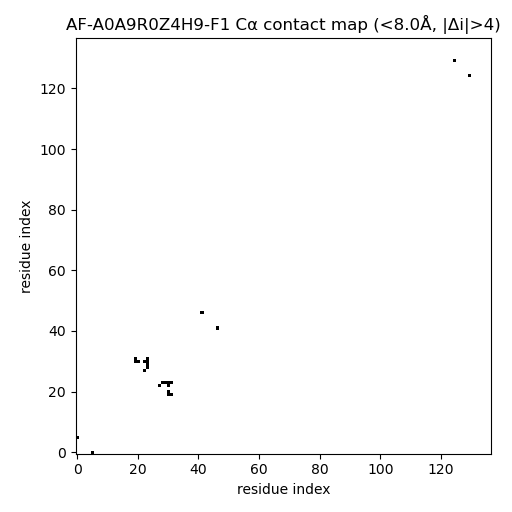34 -54.960 1.00 57.94 91 ARG A C 1
ATOM 749 O O . ARG A 1 91 ? 36.135 -6.979 -55.389 1.00 57.94 91 ARG A O 1
ATOM 756 N N . GLY A 1 92 ? 35.537 -8.958 -54.517 1.00 57.09 92 GLY A N 1
ATOM 757 C CA . GLY A 1 92 ? 36.880 -9.502 -54.356 1.00 57.09 92 GLY A CA 1
ATOM 758 C C . GLY A 1 92 ? 37.461 -10.226 -55.568 1.00 57.09 92 GLY A C 1
ATOM 759 O O . GLY A 1 92 ? 38.319 -11.066 -55.360 1.00 57.09 92 GLY A O 1
ATOM 760 N N . GLU A 1 93 ? 37.040 -9.969 -56.814 1.00 58.72 93 GLU A N 1
ATOM 761 C CA . GLU A 1 93 ? 37.699 -10.627 -57.955 1.00 58.72 93 GLU A CA 1
ATOM 762 C C . GLU A 1 93 ? 37.613 -9.849 -59.274 1.00 58.72 93 GLU A C 1
ATOM 764 O O . GLU A 1 93 ? 36.883 -10.195 -60.201 1.00 58.72 93 GLU A O 1
ATOM 769 N N . LYS A 1 94 ? 38.416 -8.787 -59.409 1.00 56.09 94 LYS A N 1
ATOM 770 C CA . LYS A 1 94 ? 38.842 -8.329 -60.739 1.00 56.09 94 LYS A CA 1
ATOM 771 C C . LYS A 1 94 ? 40.266 -7.777 -60.709 1.00 56.09 94 LYS A C 1
ATOM 773 O O . LYS A 1 94 ? 40.499 -6.600 -60.495 1.00 56.09 94 LYS A O 1
ATOM 778 N N . ARG A 1 95 ? 41.183 -8.733 -60.879 1.00 50.62 95 ARG A N 1
ATOM 779 C CA . ARG A 1 95 ? 42.362 -8.730 -61.760 1.00 50.62 95 ARG A CA 1
ATOM 780 C C . ARG A 1 95 ? 43.238 -7.470 -61.772 1.00 50.62 95 ARG A C 1
ATOM 782 O O . ARG A 1 95 ? 42.833 -6.411 -62.230 1.00 50.62 95 ARG A O 1
ATOM 789 N N . LYS A 1 96 ? 44.497 -7.701 -61.380 1.00 52.22 96 LYS A N 1
ATOM 790 C CA . LYS A 1 96 ? 45.702 -7.031 -61.885 1.00 52.22 96 LYS A CA 1
ATOM 791 C C . LYS A 1 96 ? 45.516 -6.584 -63.339 1.00 52.22 96 LYS A C 1
ATOM 793 O O . LYS A 1 96 ? 45.263 -7.445 -64.180 1.00 52.22 96 LYS A O 1
ATOM 798 N N . ASP A 1 97 ? 45.734 -5.307 -63.615 1.00 44.69 97 ASP A N 1
ATOM 799 C CA . ASP A 1 97 ? 46.375 -4.908 -64.862 1.00 44.69 97 ASP A CA 1
ATOM 800 C C . ASP A 1 97 ? 47.116 -3.581 -64.683 1.00 44.69 97 ASP A C 1
ATOM 802 O O . ASP A 1 97 ? 46.723 -2.714 -63.900 1.00 44.69 97 ASP A O 1
ATOM 806 N N . ASP A 1 98 ? 48.244 -3.515 -65.368 1.00 49.22 98 ASP A N 1
ATOM 807 C CA . ASP A 1 98 ? 49.241 -2.467 -65.371 1.00 49.22 98 ASP A CA 1
ATOM 808 C C . ASP A 1 98 ? 48.684 -1.114 -65.826 1.00 49.22 98 ASP A C 1
ATOM 810 O O . ASP A 1 98 ? 47.851 -1.026 -66.723 1.00 49.22 98 ASP A O 1
ATOM 814 N N . SER A 1 99 ? 49.243 -0.031 -65.283 1.00 46.97 99 SER A N 1
ATOM 815 C CA . SER A 1 99 ? 50.002 0.968 -66.057 1.00 46.97 99 SER A CA 1
ATOM 816 C C . SER A 1 99 ? 49.940 2.367 -65.439 1.00 46.97 99 SER A C 1
ATOM 818 O O . SER A 1 99 ? 48.917 2.894 -65.012 1.00 46.97 99 SER A O 1
ATOM 820 N N . ARG A 1 100 ? 51.129 2.960 -65.393 1.00 49.31 100 ARG A N 1
ATOM 821 C CA . ARG A 1 100 ? 51.422 4.355 -65.076 1.00 49.31 100 ARG A CA 1
ATOM 822 C C . ARG A 1 100 ? 50.713 5.271 -66.082 1.00 49.31 100 ARG A C 1
ATOM 824 O O . ARG A 1 100 ? 50.911 5.066 -67.272 1.00 49.31 100 ARG A O 1
ATOM 831 N N . ASN A 1 101 ? 50.003 6.305 -65.624 1.00 42.44 101 ASN A N 1
ATOM 832 C CA . ASN A 1 101 ? 49.939 7.623 -66.281 1.00 42.44 101 ASN A CA 1
ATOM 833 C C . ASN A 1 101 ? 49.153 8.625 -65.412 1.00 42.44 101 ASN A C 1
ATOM 835 O O . ASN A 1 101 ? 48.044 8.347 -64.980 1.00 42.44 101 ASN A O 1
ATOM 839 N N . MET A 1 102 ? 49.819 9.681 -64.942 1.00 39.81 102 MET A N 1
ATOM 840 C CA . MET A 1 102 ? 49.719 11.066 -65.439 1.00 39.81 102 MET A CA 1
ATOM 841 C C . MET A 1 102 ? 48.428 11.800 -65.031 1.00 39.81 102 MET A C 1
ATOM 843 O O . MET A 1 102 ? 47.358 11.591 -65.583 1.00 39.81 102 MET A O 1
ATOM 847 N N . SER A 1 103 ? 48.603 12.699 -64.057 1.00 38.75 103 SER A N 1
ATOM 848 C CA . SER A 1 103 ? 47.988 14.031 -63.924 1.00 38.75 103 SER A CA 1
ATOM 849 C C . SER A 1 103 ? 46.922 14.442 -64.951 1.00 38.75 103 SER A C 1
ATOM 851 O O . SER A 1 103 ? 47.242 14.559 -66.132 1.00 38.75 103 SER A O 1
ATOM 853 N N . SER A 1 104 ? 45.744 14.887 -64.488 1.00 38.84 104 SER A N 1
ATOM 854 C CA . SER A 1 104 ? 45.315 16.306 -64.535 1.00 38.84 104 SER A CA 1
ATOM 855 C C . SER A 1 104 ? 43.843 16.512 -64.141 1.00 38.84 104 SER A C 1
ATOM 857 O O . SER A 1 104 ? 42.961 15.724 -64.454 1.00 38.84 104 SER A O 1
ATOM 859 N N . ASN A 1 105 ? 43.639 17.637 -63.460 1.00 43.97 105 ASN A N 1
ATOM 860 C CA . ASN A 1 105 ? 42.422 18.376 -63.120 1.00 43.97 105 ASN A CA 1
ATOM 861 C C . ASN A 1 105 ? 41.303 18.402 -64.191 1.00 43.97 105 ASN A C 1
ATOM 863 O O . ASN A 1 105 ? 41.592 18.662 -65.354 1.00 43.97 105 ASN A O 1
ATOM 867 N N . SER A 1 106 ? 40.029 18.314 -63.780 1.00 37.03 106 SER A N 1
ATOM 868 C CA . SER A 1 106 ? 38.952 19.160 -64.336 1.00 37.03 106 SER A CA 1
ATOM 869 C C . SER A 1 106 ? 37.695 19.160 -63.450 1.00 37.03 106 SER A C 1
ATOM 871 O O . SER A 1 106 ? 37.172 18.119 -63.066 1.00 37.03 106 SER A O 1
ATOM 873 N N . LYS A 1 107 ? 37.239 20.375 -63.123 1.00 44.78 107 LYS A N 1
ATOM 874 C CA . LYS A 1 107 ? 35.880 20.707 -62.676 1.00 44.78 107 LYS A CA 1
ATOM 875 C C . LYS A 1 107 ? 34.866 20.282 -63.739 1.00 44.78 107 LYS A C 1
ATOM 877 O O . LYS A 1 107 ? 35.137 20.535 -64.908 1.00 44.78 107 LYS A O 1
ATOM 882 N N . ILE A 1 108 ? 33.689 19.823 -63.317 1.00 42.09 108 ILE A N 1
ATOM 883 C CA . ILE A 1 108 ? 32.384 20.229 -63.864 1.00 42.09 108 ILE A CA 1
ATOM 884 C C . ILE A 1 108 ? 31.297 19.859 -62.845 1.00 42.09 108 ILE A C 1
ATOM 886 O O . ILE A 1 108 ? 31.323 18.794 -62.233 1.00 42.09 108 ILE A O 1
ATOM 890 N N . GLU A 1 109 ? 30.418 20.829 -62.628 1.00 45.69 109 GLU A N 1
ATOM 891 C CA . GLU A 1 109 ? 29.215 20.803 -61.805 1.00 45.69 109 GLU A CA 1
ATOM 892 C C . GLU A 1 109 ? 28.130 19.975 -62.503 1.00 45.69 109 GLU A C 1
ATOM 894 O O . GLU A 1 109 ? 27.994 20.078 -63.717 1.00 45.69 109 GLU A O 1
ATOM 899 N N . GLU A 1 110 ? 27.309 19.230 -61.757 1.00 43.38 110 GLU A N 1
ATOM 900 C CA . GLU A 1 110 ? 25.933 18.987 -62.194 1.00 43.38 110 GLU A CA 1
ATOM 901 C C . GLU A 1 110 ? 24.992 18.772 -61.001 1.00 43.38 110 GLU A C 1
ATOM 903 O O . GLU A 1 110 ? 25.160 17.916 -60.132 1.00 43.38 110 GLU A O 1
ATOM 908 N N . GLU A 1 111 ? 24.020 19.667 -60.989 1.00 45.91 111 GLU A N 1
ATOM 909 C CA . GLU A 1 111 ? 22.837 19.818 -60.167 1.00 45.91 111 GLU A CA 1
ATOM 910 C C . GLU A 1 111 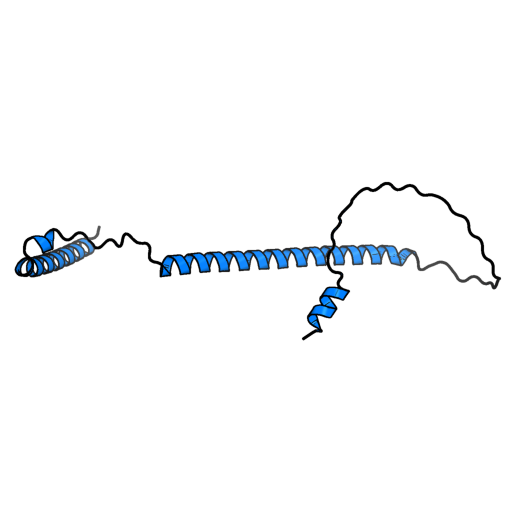? 22.070 18.495 -59.978 1.00 45.91 111 GLU A C 1
ATOM 912 O O . GLU A 1 111 ? 21.598 17.882 -60.932 1.00 45.91 111 GLU A O 1
ATOM 917 N N . THR A 1 112 ? 21.893 18.050 -58.730 1.00 39.00 112 THR A N 1
ATOM 918 C CA . THR A 1 112 ? 20.880 17.038 -58.391 1.00 39.00 112 THR A CA 1
ATOM 919 C C . THR A 1 112 ? 19.969 17.591 -57.307 1.00 39.00 112 THR A C 1
ATOM 921 O O . THR A 1 112 ? 20.267 17.583 -56.114 1.00 39.00 112 THR A O 1
ATOM 924 N N . THR A 1 113 ? 18.837 18.111 -57.760 1.00 49.16 113 THR A N 1
ATOM 925 C CA . THR A 1 113 ? 17.678 18.473 -56.956 1.00 49.16 113 THR A CA 1
ATOM 926 C C . THR A 1 113 ? 17.156 17.243 -56.208 1.00 49.16 113 THR A C 1
ATOM 928 O O . THR A 1 113 ? 16.499 16.378 -56.777 1.00 49.16 113 THR A O 1
ATOM 931 N N . TYR A 1 114 ? 17.414 17.176 -54.902 1.00 44.53 114 TYR A N 1
ATOM 932 C CA . TYR A 1 114 ? 16.645 16.348 -53.974 1.00 44.53 114 TYR A CA 1
ATOM 933 C C . TYR A 1 114 ? 16.070 17.244 -52.881 1.00 44.53 114 TYR A C 1
ATOM 935 O O . TYR A 1 114 ? 16.690 17.520 -51.858 1.00 44.53 114 TYR A O 1
ATOM 943 N N . ASN A 1 115 ? 14.842 17.701 -53.125 1.00 52.41 115 ASN A N 1
ATOM 944 C CA . ASN A 1 115 ? 13.948 18.137 -52.066 1.00 52.41 115 ASN A CA 1
ATOM 945 C C . ASN A 1 115 ? 13.647 16.929 -51.171 1.00 52.41 115 ASN A C 1
ATOM 947 O O . ASN A 1 115 ? 12.894 16.040 -51.559 1.00 52.41 115 ASN A O 1
ATOM 951 N N . SER A 1 116 ? 14.199 16.923 -49.962 1.00 41.97 116 SER A N 1
ATOM 952 C CA . SER A 1 116 ? 13.654 16.162 -48.842 1.00 41.97 116 SER A CA 1
ATOM 953 C C . SER A 1 116 ? 13.648 17.075 -47.626 1.00 41.97 116 SER A C 1
ATOM 955 O O . SER A 1 116 ? 14.621 17.180 -46.886 1.00 41.97 116 SER A O 1
ATOM 957 N N . SER A 1 117 ? 12.539 17.793 -47.480 1.00 55.00 117 SER A N 1
ATOM 958 C CA . SER A 1 117 ? 12.220 18.586 -46.304 1.00 55.00 117 SER A CA 1
ATOM 959 C C . SER A 1 117 ? 11.938 17.645 -45.132 1.00 55.00 117 SER A C 1
ATOM 961 O O . SER A 1 117 ? 10.874 17.039 -45.071 1.00 55.00 117 SER A O 1
ATOM 963 N N . TYR A 1 118 ? 12.903 17.531 -44.223 1.00 53.66 118 TYR A N 1
ATOM 964 C CA . TYR A 1 118 ? 12.677 17.228 -42.813 1.00 53.66 118 TYR A CA 1
ATOM 965 C C . TYR A 1 118 ? 13.629 18.121 -42.021 1.00 53.66 118 TYR A C 1
ATOM 967 O O . TYR A 1 118 ? 14.819 17.838 -41.905 1.00 53.66 118 TYR A O 1
ATOM 975 N N . SER A 1 119 ? 13.114 19.259 -41.557 1.00 53.88 119 SER A N 1
ATOM 976 C CA . SER A 1 119 ? 13.762 20.002 -40.485 1.00 53.88 119 SER A CA 1
ATOM 977 C C . SER A 1 119 ? 13.518 19.235 -39.190 1.00 53.88 119 SER A C 1
ATOM 979 O O . SER A 1 119 ? 12.407 19.272 -38.664 1.00 53.88 119 SER A O 1
ATOM 981 N N . ASP A 1 120 ? 14.542 18.562 -38.689 1.00 47.00 120 ASP A N 1
ATOM 982 C CA . ASP A 1 120 ? 14.661 18.286 -37.263 1.00 47.00 120 ASP A CA 1
ATOM 983 C C . ASP A 1 120 ? 15.848 19.123 -36.791 1.00 47.00 120 ASP A C 1
ATOM 985 O O . ASP A 1 120 ? 17.011 18.783 -37.001 1.00 47.00 120 ASP A O 1
ATOM 989 N N . GLN A 1 121 ? 15.536 20.310 -36.272 1.00 51.81 121 GLN A N 1
ATOM 990 C CA . GLN A 1 121 ? 16.443 21.039 -35.395 1.00 51.81 121 GLN A CA 1
ATOM 991 C C . GLN A 1 121 ? 16.465 20.271 -34.077 1.00 51.81 121 GLN A C 1
ATOM 993 O O . GLN A 1 121 ? 15.756 20.621 -33.138 1.00 51.81 121 GLN A O 1
ATOM 998 N N . ASP A 1 122 ? 17.234 19.190 -34.041 1.00 48.91 122 ASP A N 1
ATOM 999 C CA . ASP A 1 122 ? 17.697 18.625 -32.788 1.00 48.91 122 ASP A CA 1
ATOM 1000 C C . ASP A 1 122 ? 19.077 19.240 -32.553 1.00 48.91 122 ASP A C 1
ATOM 1002 O O . ASP A 1 122 ? 20.092 18.757 -33.058 1.00 48.91 122 ASP A O 1
ATOM 1006 N N . ASP A 1 123 ? 19.105 20.370 -31.839 1.00 58.66 123 ASP A N 1
ATOM 1007 C CA . ASP A 1 123 ? 20.317 20.919 -31.216 1.00 58.66 123 ASP A CA 1
ATOM 1008 C C . ASP A 1 123 ? 20.729 19.990 -30.052 1.00 58.66 123 ASP A C 1
ATOM 1010 O O . ASP A 1 123 ? 20.813 20.382 -28.884 1.00 58.66 123 ASP A O 1
ATOM 1014 N N . GLY A 1 124 ? 20.911 18.708 -30.368 1.00 61.72 124 GLY A N 1
ATOM 1015 C CA . GLY A 1 124 ? 21.461 17.708 -29.478 1.00 61.72 124 GLY A CA 1
ATOM 1016 C C . GLY A 1 124 ? 22.948 17.978 -29.321 1.00 61.72 124 GLY A C 1
ATOM 1017 O O . GLY A 1 124 ? 23.670 18.098 -30.312 1.00 61.72 124 GLY A O 1
ATOM 1018 N N . LEU A 1 125 ? 23.399 18.092 -28.071 1.00 63.69 125 LEU A N 1
ATOM 1019 C CA . LEU A 1 125 ? 24.819 18.224 -27.762 1.00 63.69 125 LEU A CA 1
ATOM 1020 C C . LEU A 1 125 ? 25.563 17.048 -28.396 1.00 63.69 125 LEU A C 1
ATOM 1022 O O . LEU A 1 125 ? 25.214 15.890 -28.152 1.00 63.69 125 LEU A O 1
ATOM 1026 N N . GLY A 1 126 ? 26.558 17.349 -29.225 1.00 70.75 126 GLY A N 1
ATOM 1027 C CA . GLY A 1 126 ? 27.356 16.318 -29.876 1.00 70.75 126 GLY A CA 1
ATOM 1028 C C . GLY A 1 126 ? 28.089 15.473 -28.835 1.00 70.75 126 GLY A C 1
ATOM 1029 O O . GLY A 1 126 ? 28.395 15.953 -27.740 1.00 70.75 126 GLY A O 1
ATOM 1030 N N . ASP A 1 127 ? 28.416 14.227 -29.179 1.00 74.75 127 ASP A N 1
ATOM 1031 C CA . ASP A 1 127 ? 29.162 13.312 -28.298 1.00 74.75 127 ASP A CA 1
ATOM 1032 C C . ASP A 1 127 ? 30.431 13.973 -27.715 1.00 74.75 127 ASP A C 1
ATOM 1034 O O . ASP A 1 127 ? 30.762 13.785 -26.542 1.00 74.75 127 ASP A O 1
ATOM 1038 N N . ASP A 1 128 ? 31.063 14.860 -28.489 1.00 72.69 128 ASP A N 1
ATOM 1039 C CA . ASP A 1 128 ? 32.236 15.651 -28.103 1.00 72.69 128 ASP A CA 1
ATOM 1040 C C . ASP A 1 128 ? 31.992 16.602 -26.912 1.00 72.69 128 ASP A C 1
ATOM 1042 O O . ASP A 1 128 ? 32.906 16.916 -26.143 1.00 72.69 128 ASP A O 1
ATOM 1046 N N . GLU A 1 129 ? 30.775 17.121 -26.756 1.00 78.38 129 GLU A N 1
ATOM 1047 C CA . GLU A 1 129 ? 30.400 18.043 -25.677 1.00 78.38 129 GLU A CA 1
ATOM 1048 C C . GLU A 1 129 ? 30.081 17.281 -24.389 1.00 78.38 129 GLU A C 1
ATOM 1050 O O . GLU A 1 129 ? 30.467 17.706 -23.294 1.00 78.38 129 GLU A O 1
ATOM 1055 N N . ILE A 1 130 ? 29.459 16.109 -24.526 1.00 77.38 130 ILE A N 1
ATOM 1056 C CA . ILE A 1 130 ? 29.195 15.180 -23.423 1.00 77.38 130 ILE A CA 1
ATOM 1057 C C . ILE A 1 130 ? 30.518 14.655 -22.855 1.00 77.38 130 ILE A C 1
ATOM 1059 O O . ILE A 1 130 ? 30.711 14.617 -21.635 1.00 77.38 130 ILE A O 1
ATOM 1063 N N . GLU A 1 131 ? 31.462 14.308 -23.729 1.00 80.75 131 GLU A N 1
ATOM 1064 C CA . GLU A 1 131 ? 32.771 13.806 -23.328 1.00 80.75 131 GLU A CA 1
ATOM 1065 C C . GLU A 1 131 ? 33.548 14.873 -22.543 1.00 80.75 131 GLU A C 1
ATOM 1067 O O . GLU A 1 131 ? 34.085 14.590 -21.472 1.00 80.75 131 GLU A O 1
ATOM 1072 N N . LYS A 1 132 ? 33.513 16.140 -22.968 1.00 83.12 132 LYS A N 1
ATOM 1073 C CA . LYS A 1 132 ? 34.133 17.246 -22.216 1.00 83.12 132 LYS A CA 1
ATOM 1074 C C . LYS A 1 132 ? 33.532 17.439 -20.823 1.00 83.12 132 LYS A C 1
ATOM 1076 O O . LYS A 1 132 ? 34.282 17.667 -19.875 1.00 83.12 132 LYS A O 1
ATOM 1081 N N . PHE A 1 133 ? 32.211 17.328 -20.673 1.00 79.00 133 PHE A N 1
ATOM 1082 C CA . PHE A 1 133 ? 31.553 17.471 -19.370 1.00 79.00 133 PHE A CA 1
ATOM 1083 C C . PHE A 1 133 ? 31.991 16.384 -18.375 1.00 79.00 133 PHE A C 1
ATOM 1085 O O . PHE A 1 133 ? 32.262 16.681 -17.211 1.00 79.00 133 PHE A O 1
ATOM 1092 N N . LEU A 1 134 ? 32.123 15.135 -18.831 1.00 83.56 134 LEU A N 1
ATOM 1093 C CA . LEU A 1 134 ? 32.549 14.009 -17.990 1.00 83.56 134 LEU A CA 1
ATOM 1094 C C . LEU A 1 134 ? 33.990 14.146 -17.482 1.00 83.56 134 LEU A C 1
ATOM 1096 O O . LEU A 1 134 ? 34.290 13.726 -16.364 1.00 83.56 134 LEU A O 1
ATOM 1100 N N . HIS A 1 135 ? 34.868 14.747 -18.284 1.00 81.25 135 HIS A N 1
ATOM 1101 C CA . HIS A 1 135 ? 36.286 14.898 -17.957 1.00 81.25 135 HIS A CA 1
ATOM 1102 C C . HIS A 1 135 ? 36.606 16.167 -17.152 1.00 81.25 135 HIS A C 1
ATOM 1104 O O . HIS A 1 135 ? 37.744 16.341 -16.726 1.00 81.25 135 HIS A O 1
ATOM 1110 N N . SER A 1 136 ? 35.630 17.048 -16.913 1.00 81.75 136 SER A N 1
ATOM 1111 C CA . SER A 1 136 ? 35.859 18.360 -16.292 1.00 8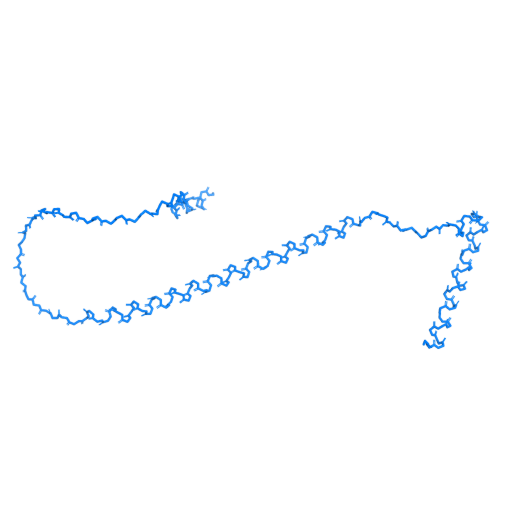1.75 136 SER A CA 1
ATOM 1112 C C . SER A 1 136 ? 35.720 18.377 -14.757 1.00 81.75 136 SER A C 1
ATOM 1114 O O . SER A 1 136 ? 35.373 19.416 -14.189 1.00 81.75 136 SER A O 1
ATOM 1116 N N . ARG A 1 137 ? 35.962 17.248 -14.081 1.00 62.31 137 ARG A N 1
ATOM 1117 C CA . ARG A 1 137 ? 35.876 17.125 -12.616 1.00 62.31 137 ARG A CA 1
ATOM 1118 C C . ARG A 1 137 ? 37.186 17.425 -11.899 1.00 62.31 137 ARG A C 1
ATOM 1120 O O . ARG A 1 137 ? 38.223 16.878 -12.325 1.00 62.31 137 ARG A O 1
#

Radius of gyration: 40.75 Å; Cα contacts (8 Å, |Δi|>4): 12; chains: 1; bounding box: 74×46×104 Å

Foldseek 3Di:
DDPVVVVVVVVVVVVVVVVLVVVCVPPNPVSVVDDPPDPPDPDPVVVVVVVVVVVVVVVVVVVVVVVVVVVVVVVVVVVVVVVVVVVVVVVPDDDDDDDDDDDDDDDDDDDDDDDDDDDDPPPDDPPVRVVVVVPVD

Solvent-accessible surface area (backbone atoms only — not comparable to full-atom values): 8855 Å² total; per-residue (Å²): 134,54,71,69,59,52,53,52,48,52,51,51,51,54,52,51,50,53,53,40,50,63,37,25,78,73,60,38,73,54,46,80,67,60,69,80,88,72,74,86,65,80,56,65,67,57,53,53,50,51,54,50,50,53,54,50,54,52,51,51,50,55,50,52,51,52,51,55,52,50,53,53,51,52,52,50,52,52,52,51,53,51,55,51,53,69,63,57,64,79,72,79,81,80,75,92,75,89,81,92,79,81,89,82,90,80,91,82,90,80,91,78,93,73,93,75,93,72,90,75,88,70,88,64,79,50,71,72,56,56,52,51,61,73,70,72,117

Organism: Triticum turgidum subsp. durum (NCBI:txid4567)

Sequence (137 aa):
MDLDTENRLASLLLEEARRLQLGADREGVHAYLRKPNVRHRPNSRFLTATVRGVQQANRVVEVDEMWRAREKELELESKLKRRNKERGDSRGEKRKDDSRNMSSNSKIEEETTYNSSYSDQDDGLGDDEIEKFLHSR

pLDDT: mean 77.69, std 19.58, range [37.03, 98.25]